Protein 7P0V (pdb70)

B-factor: mean 75.97, std 42.65, range [31.93, 206.72]

Radius of gyration: 12.86 Å; Cα contacts (8 Å, |Δi|>4): 166; chains: 1; bounding box: 19×28×39 Å

InterPro domains:
  IPR000061 SWAP/Surp [PF01805] (50-101)
  IPR000061 SWAP/Surp [PF01805] (164-215)
  IPR000061 SWAP/Surp [PS50128] (52-94)
  IPR000061 SWAP/Surp [PS50128] (166-208)
  IPR000061 SWAP/Surp [SM00648] (50-103)
  IPR000061 SWAP/Surp [SM00648] (164-217)
  IPR000626 Ubiquitin-like domain [PF00240] (722-788)
  IPR000626 Ubiquitin-like domain [PS50053] (707-790)
  IPR000626 Ubiquitin-like domain [SM00213] (715-786)
  IPR022030 Splicing factor 3A subunit 1, conserved domain [PF12230] (233-472)
  IPR029071 Ubiquitin-like domain superfamily [SSF54236] (682-791)
  IPR035563 Splicing factor 3A subunit 1, ubiquitin domain [cd01800] (704-786)
  IPR035967 SWAP/Surp superfamily [G3DSA:1.10.10.790] (36-108)
  IPR035967 SWAP/Surp superfamily [G3DSA:1.10.10.790] (159-217)
  IPR035967 SWAP/Surp superfamily [SSF109905] (24-102)
  IPR035967 SWAP/Surp superfamily [SSF109905] (136-216)
  IPR045146 Splicing factor 3A subunit 1 [PTHR15316] (27-773)

Solvent-accessible surface area: 5321 Å² total; per-residue (Å²): 89,85,86,13,34,0,73,0,58,2,26,109,42,112,107,57,123,116,37,130,1,83,32,55,71,23,97,25,101,2,37,47,91,36,87,0,36,47,0,30,78,70,0,82,129,41,4,34,0,55,43,62,70,5,75,3,57,17,139,54,87,105,8,117,64,88,34,28,0,44,150,28,130,7,61,103,29,13,49,0,93,10,47,38,97,149,202,72,85,163

GO terms:
  GO:0005681 spliceosomal complex (C, IDA)
  GO:0000389 mRNA 3'-splice site recognition (P, TAS)
  GO:0000398 mRNA splicing, via spliceosome (P, IC)
  GO:0006397 mRNA processing (P, IMP)
  GO:0005634 nucleus (C, IDA)
  GO:0016607 nuclear speck (C, IDA)
  GO:0005684 U2-type spliceosomal complex (C, IDA)
  GO:0005686 U2 snRNP (C, IDA)
  GO:0071004 U2-type prespliceosome (C, IDA)
  GO:0071005 U2-type precatalytic spliceosome (C, IDA)
  GO:0071013 catalytic step 2 spliceosome (C, IDA)
  GO:1903241 U2-type prespliceosome assembly (P, IDA)
  GO:0000398 mRNA splicing, via spliceosome (P, IDA)
  GO:0005634 nucleus (C, EXP)
  GO:0005654 nucleoplasm (C, TAS)
  GO:0005515 protein binding (F, IPI)
  GO:0005654 nucleoplasm (C, IDA)
  GO:0003723 RNA binding (F, IDA)
  GO:0003723 RNA binding (F, HDA)

Sequence (90 aa):
GSPVSIKVQVPNMQDKTEWKLNGQVLVFTLPLTDQVSVIKVKIHEATGMPAGKQKLQQYEGIFIKDSNSLAYYNMANGAVIHLALKERGGR

Secondary structure (DSSP, 8-state):
--EEEEEEE--B-TT-TTS--BS-EEEEEEETTSBHHHHHHHHHHHH---GGGEEEEBTTB---TTSBTGGGT--TT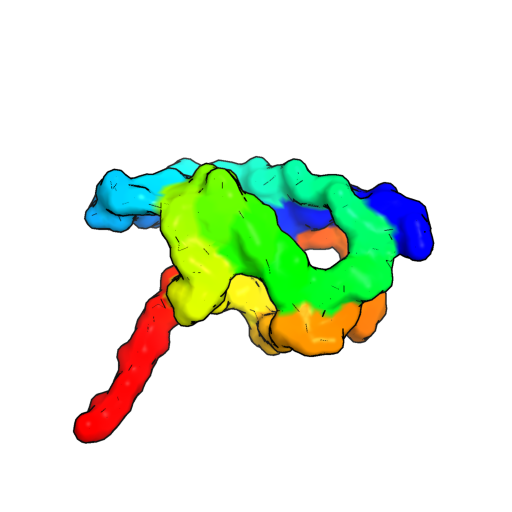EEEEEEE------

Organism: Homo sapiens (NCBI:txid9606)

Foldseek 3Di:
DAWAKEKEQFACDVVPVQWPRRRDIDIDTGDQQAFPLVVQVVRCVHIVQHSVQKFKDFPNHRGDRGHGNVNVPDHHYGYIYIDTDDDDDD

Structure (mmCIF, N/CA/C/O backbone):
data_7P0V
#
_entry.id   7P0V
#
_cell.length_a   42.993
_cell.length_b   62.722
_cell.length_c   138.280
_cell.angle_alpha   90.000
_cell.angle_beta   90.000
_cell.angle_gamma   90.000
#
_symmetry.space_group_name_H-M   'I 2 2 2'
#
loop_
_entity.id
_entity.type
_entity.pdbx_description
1 polymer 'Isoform 2 of Splicing factor 3A subunit 1'
2 polymer "RNA (5'-R(P*GP*GP*GP*GP*AP*CP*UP*GP*CP*GP*UP*UP*CP*GP*CP*GP*CP*UP*UP*UP*CP*CP*CP*C)-3')"
3 non-polymer 'PENTAETHYLENE GLYCOL'
4 non-polymer 'SODIUM ION'
5 water water
#
loop_
_atom_site.group_PDB
_atom_site.id
_atom_site.type_symbol
_atom_site.label_atom_id
_atom_site.label_alt_id
_atom_site.label_comp_id
_atom_site.label_asym_id
_atom_site.label_entity_id
_atom_site.label_seq_id
_atom_site.pdbx_PDB_ins_code
_atom_site.Cartn_x
_atom_site.Cartn_y
_atom_site.Cartn_z
_atom_site.occupancy
_atom_site.B_iso_or_equiv
_atom_site.auth_seq_id
_atom_site.auth_comp_id
_atom_site.auth_asym_id
_atom_site.auth_atom_id
_atom_site.pdbx_PDB_model_num
ATOM 1 N N . GLY A 1 2 ? -20.63087 -12.04786 -17.16998 1.000 93.39326 702 GLY A N 1
ATOM 2 C CA . GLY A 1 2 ? -19.33263 -11.78687 -16.57473 1.000 95.11897 702 GLY A CA 1
ATOM 3 C C . GLY A 1 2 ? -18.87560 -10.34377 -16.70289 1.000 100.62197 702 GLY A C 1
ATOM 4 O O . GLY A 1 2 ? -19.60314 -9.49520 -17.21898 1.000 99.32647 702 GLY A O 1
ATOM 5 N N . SER A 1 3 ? -17.65540 -10.06345 -16.22700 1.000 106.82280 703 SER A N 1
ATOM 6 C CA . SER A 1 3 ? -17.09091 -8.71877 -16.31204 1.000 107.85202 703 SER A CA 1
ATOM 7 C C . SER A 1 3 ? -16.32675 -8.55680 -17.62214 1.000 94.39929 703 SER A C 1
ATOM 8 O O . SER A 1 3 ? -15.56506 -9.45488 -18.00159 1.000 89.73895 703 SER A O 1
ATOM 11 N N . PRO A 1 4 ? -16.50008 -7.44014 -18.33142 1.000 83.33401 704 PRO A N 1
ATOM 12 C CA . PRO A 1 4 ? -15.83258 -7.28614 -19.63039 1.000 76.10732 704 PRO A CA 1
ATOM 13 C C . PRO A 1 4 ? -14.32778 -7.18050 -19.46307 1.000 76.59850 704 PRO A C 1
ATOM 14 O O . PRO A 1 4 ? -13.83336 -6.51958 -18.54636 1.000 79.13648 704 PRO A O 1
ATOM 18 N N . VAL A 1 5 ? -13.60166 -7.83696 -20.36712 1.000 68.18640 705 VAL A N 1
ATOM 19 C CA . VAL A 1 5 ? -12.14719 -7.84751 -20.34889 1.000 72.59026 705 VAL A CA 1
ATOM 20 C C . VAL A 1 5 ? -11.62937 -7.29612 -21.67543 1.000 72.08528 705 VAL A C 1
ATOM 21 O O . VAL A 1 5 ? -12.36797 -7.13682 -22.64761 1.000 71.21254 705 VAL A O 1
ATOM 25 N N . SER A 1 6 ? -10.33214 -7.02244 -21.70135 1.000 66.51059 706 SER A N 1
ATOM 26 C CA . SER A 1 6 ? -9.67050 -6.53225 -22.90029 1.000 58.06166 706 SER A CA 1
ATOM 27 C C . SER A 1 6 ? -9.08587 -7.71534 -23.66408 1.000 54.89922 706 SER A C 1
ATOM 28 O O . SER A 1 6 ? -8.27982 -8.46965 -23.11814 1.000 58.38022 706 SER A O 1
ATOM 31 N N . ILE A 1 7 ? -9.50061 -7.87261 -24.91858 1.000 50.83492 707 ILE A N 1
ATOM 32 C CA . ILE A 1 7 ? -8.98707 -8.90371 -25.81207 1.000 58.66298 707 ILE A CA 1
ATOM 33 C C . ILE A 1 7 ? -8.31860 -8.20767 -26.98740 1.000 59.50934 707 ILE A C 1
ATOM 34 O O . ILE A 1 7 ? -8.91436 -7.31584 -27.60479 1.000 64.56551 707 ILE A O 1
ATOM 39 N N . LYS A 1 8 ? -7.09366 -8.61800 -27.29513 1.000 45.22964 708 LYS A N 1
ATOM 40 C CA . LYS A 1 8 ? -6.32944 -8.06096 -28.40010 1.000 48.02883 708 LYS A CA 1
ATOM 41 C C . LYS A 1 8 ? -6.40429 -8.96118 -29.62338 1.000 49.01650 708 LYS A C 1
ATOM 42 O O . LYS A 1 8 ? -6.43086 -10.19249 -29.50982 1.000 45.38622 708 LYS A O 1
ATOM 48 N N . VAL A 1 9 ? -6.42184 -8.35003 -30.79904 1.000 42.39670 709 VAL A N 1
ATOM 49 C CA . VAL A 1 9 ? -6.32677 -9.09008 -32.05162 1.000 40.04457 709 VAL A CA 1
ATOM 50 C C . VAL A 1 9 ? -5.15033 -8.53063 -32.83230 1.000 39.07311 709 VAL A C 1
ATOM 51 O O . VAL A 1 9 ? -5.14458 -7.34206 -33.17822 1.000 41.12685 709 VAL A O 1
ATOM 55 N N . GLN A 1 10 ? -4.16712 -9.38001 -33.11585 1.000 38.72603 710 GLN A N 1
ATOM 56 C CA . GLN A 1 10 ? -3.07716 -9.01752 -34.00870 1.000 42.26693 710 GLN A CA 1
ATOM 57 C C . GLN A 1 10 ? -3.53012 -9.18930 -35.45921 1.000 42.06102 710 GLN A C 1
ATOM 58 O O . GLN A 1 10 ? -3.69973 -10.32279 -35.94432 1.000 41.81579 710 GLN A O 1
ATOM 64 N N . VAL A 1 11 ? -3.70715 -8.07237 -36.15297 1.000 38.64634 711 VAL A N 1
ATOM 65 C CA . VAL A 1 11 ? -4.13293 -8.03865 -37.54899 1.000 37.43618 711 VAL A CA 1
ATOM 66 C C . VAL A 1 11 ? -2.93816 -8.23877 -38.46791 1.000 41.06130 711 VAL A C 1
ATOM 67 O O . VAL A 1 11 ? -1.82852 -7.71960 -38.19030 1.000 43.19112 711 VAL A O 1
ATOM 71 N N . PRO A 1 12 ? -3.08106 -8.96450 -39.57813 1.000 42.40807 712 PRO A N 1
ATOM 72 C CA . PRO A 1 12 ? -1.95641 -9.08727 -40.50862 1.000 45.91687 712 PRO A CA 1
ATOM 73 C C . PRO A 1 12 ? -1.64607 -7.74884 -41.16185 1.000 43.13648 712 PRO A C 1
ATOM 74 O O . PRO A 1 12 ? -2.47873 -6.83339 -41.22010 1.000 45.72237 712 PRO A O 1
ATOM 78 N N . ASN A 1 13 ? -0.42771 -7.65064 -41.67351 1.000 45.21326 713 ASN A N 1
ATOM 79 C CA . ASN A 1 13 ? -0.03354 -6.56362 -42.56600 1.000 48.36264 713 ASN A CA 1
ATOM 80 C C . ASN A 1 13 ? -0.14788 -7.11799 -43.98340 1.000 53.75613 713 ASN A C 1
ATOM 81 O O . ASN A 1 13 ? 0.70219 -7.90256 -44.42393 1.000 53.53914 713 ASN A O 1
ATOM 86 N N . MET A 1 14 ? -1.22483 -6.73905 -44.68458 1.000 51.22129 714 MET A N 1
ATOM 87 C CA . MET A 1 14 ? -1.52006 -7.24142 -46.03257 1.000 52.42865 714 MET A CA 1
ATOM 88 C C . MET A 1 14 ? -1.99766 -6.06662 -46.88377 1.000 61.52794 714 MET A C 1
ATOM 89 O O . MET A 1 14 ? -3.203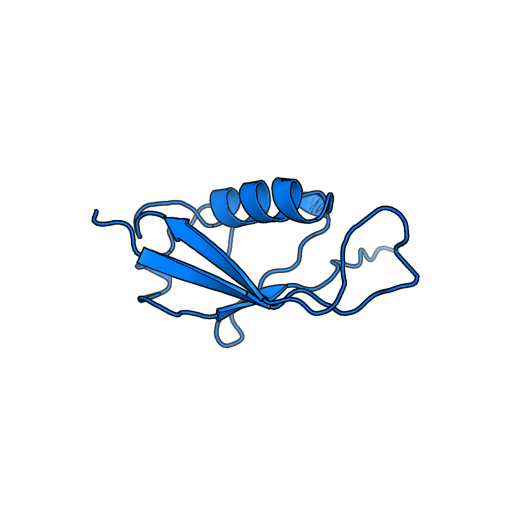23 -5.84305 -47.02535 1.000 61.57034 714 MET A O 1
ATOM 94 N N . GLN A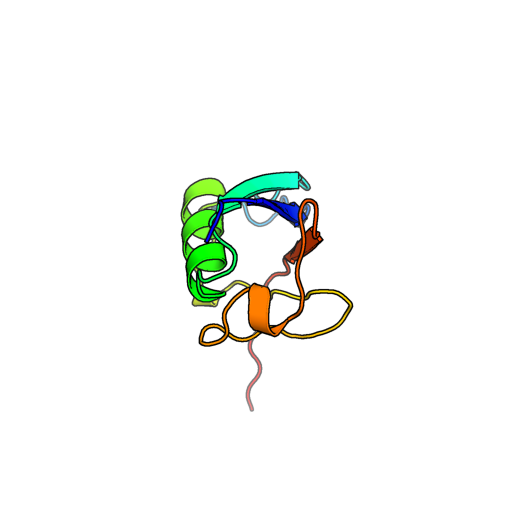 1 15 ? -1.04249 -5.33573 -47.46493 1.000 66.08375 715 GLN A N 1
ATOM 95 C CA . GLN A 1 15 ? -1.36488 -4.13193 -48.22405 1.000 77.72813 715 GLN A CA 1
ATOM 96 C C . GLN A 1 15 ? -2.00426 -4.43704 -49.56996 1.000 81.88493 715 GLN A C 1
ATOM 97 O O . GLN A 1 15 ? -2.68718 -3.56969 -50.12745 1.000 80.91639 715 GLN A O 1
ATOM 103 N N . ASP A 1 16 ? -1.79588 -5.63958 -50.10756 1.000 83.78369 716 ASP A N 1
ATOM 104 C CA . ASP A 1 16 ? -2.43888 -6.00895 -51.36189 1.000 90.90779 716 ASP A CA 1
ATOM 105 C C . ASP A 1 16 ? -3.94793 -6.16141 -51.21027 1.000 83.40850 716 ASP A C 1
ATOM 106 O O . ASP A 1 16 ? -4.67000 -6.09426 -52.21080 1.000 87.56774 716 ASP A O 1
ATOM 111 N N . LYS A 1 17 ? -4.43603 -6.35560 -49.98400 1.000 72.28769 717 LYS A N 1
ATOM 112 C CA . LYS A 1 17 ? -5.86941 -6.44374 -49.70810 1.000 72.34196 717 LYS A CA 1
ATOM 113 C C . LYS A 1 17 ? -6.42358 -5.03178 -49.51041 1.000 70.95841 717 LYS A C 1
ATOM 114 O O . LYS A 1 17 ? -6.78954 -4.61160 -48.41088 1.000 63.96328 717 LYS A O 1
ATOM 120 N N . THR A 1 18 ? -6.47680 -4.29233 -50.62203 1.000 77.98557 718 THR A N 1
ATOM 121 C CA . THR A 1 18 ? -6.87799 -2.88905 -50.60397 1.000 80.63414 718 THR A CA 1
ATOM 122 C C . THR A 1 18 ? -8.34188 -2.69073 -50.22701 1.000 75.54339 718 THR A C 1
ATOM 123 O O . THR A 1 18 ? -8.75784 -1.54712 -49.99887 1.000 72.84125 718 THR A O 1
ATOM 127 N N . GLU A 1 19 ? -9.12873 -3.76445 -50.16533 1.000 71.94368 719 GLU A N 1
ATOM 128 C CA . GLU A 1 19 ? -10.52957 -3.68890 -49.77595 1.000 72.26751 719 GLU A CA 1
ATOM 129 C C . GLU A 1 19 ? -10.72950 -3.75916 -48.26618 1.000 60.84342 719 GLU A C 1
ATOM 130 O O . GLU A 1 19 ? -11.83918 -3.50439 -47.78782 1.000 62.04556 719 GLU A O 1
ATOM 136 N N . TRP A 1 20 ? -9.69317 -4.10363 -47.51171 1.000 56.13675 720 TRP A N 1
ATOM 137 C CA . TRP A 1 20 ? -9.75045 -4.23735 -46.06327 1.000 50.05123 720 TRP A CA 1
ATOM 138 C C . TRP A 1 20 ? -8.70664 -3.32602 -45.43077 1.000 50.05489 720 TRP A C 1
ATOM 139 O O . TRP A 1 20 ? -7.88173 -2.72696 -46.11823 1.000 53.69527 720 TRP A O 1
ATOM 150 N N . LYS A 1 21 ? -8.72842 -3.23825 -44.10516 1.000 49.95675 721 LYS A N 1
ATOM 151 C CA . LYS A 1 21 ? -7.69660 -2.50577 -43.37296 1.000 49.27522 721 LYS A CA 1
ATOM 152 C C . LYS A 1 21 ? -6.84716 -3.50258 -42.59507 1.000 52.64071 721 LYS A C 1
ATOM 153 O O . LYS A 1 21 ? -6.94191 -3.62570 -41.37045 1.000 46.85038 721 LYS A O 1
ATOM 159 N N . LEU A 1 22 ? -6.01208 -4.23156 -43.33150 1.000 54.70436 722 LEU A N 1
ATOM 160 C CA . LEU A 1 22 ? -5.07722 -5.20575 -42.76599 1.000 49.07571 722 LEU A CA 1
ATOM 161 C C . LEU A 1 22 ? -3.69854 -4.54129 -42.72689 1.000 48.63693 722 LEU A C 1
ATOM 162 O O . LEU A 1 22 ? -2.88087 -4.71555 -43.63164 1.000 51.14761 722 LEU A O 1
ATOM 167 N N . ASN A 1 23 ? -3.44474 -3.75179 -41.67730 1.000 48.07077 723 ASN A N 1
ATOM 168 C CA . ASN A 1 23 ? -2.26490 -2.89232 -41.64168 1.000 47.77879 723 ASN A CA 1
ATOM 169 C C . ASN A 1 23 ? -1.31943 -3.23485 -40.49708 1.000 46.95352 723 ASN A C 1
ATOM 170 O O . ASN A 1 23 ? -0.47276 -2.41063 -40.12403 1.000 52.33687 723 ASN A O 1
ATOM 175 N N . GLY A 1 24 ? -1.41603 -4.44255 -39.95398 1.000 44.32142 724 GLY A N 1
ATOM 176 C CA . GLY A 1 24 ? -0.52145 -4.88376 -38.90536 1.000 48.50309 724 GLY A CA 1
ATOM 177 C C . GLY A 1 24 ? -0.87294 -4.37701 -37.52985 1.000 45.28186 724 GLY A C 1
ATOM 178 O O . GLY A 1 24 ? -0.05923 -4.50955 -36.60070 1.000 46.27412 724 GLY A O 1
ATOM 179 N N . GLN A 1 25 ? -2.04616 -3.77530 -37.37700 1.000 47.28602 725 GLN A N 1
ATOM 180 C CA . GLN A 1 25 ? -2.39620 -3.11138 -36.14039 1.000 46.84195 725 GLN A CA 1
ATOM 181 C C . GLN A 1 25 ? -2.82082 -4.12499 -35.08784 1.000 44.04884 725 GLN A C 1
ATOM 182 O O . GLN A 1 25 ? -3.09053 -5.29288 -35.37580 1.000 43.49786 725 GLN A O 1
ATOM 188 N N . VAL A 1 26 ? -2.87707 -3.67687 -33.84160 1.000 49.81230 726 VAL A N 1
ATOM 189 C CA . VAL A 1 26 ? -3.43488 -4.48347 -32.76542 1.000 44.45262 726 VAL A CA 1
ATOM 190 C C . VAL A 1 26 ? -4.78623 -3.87890 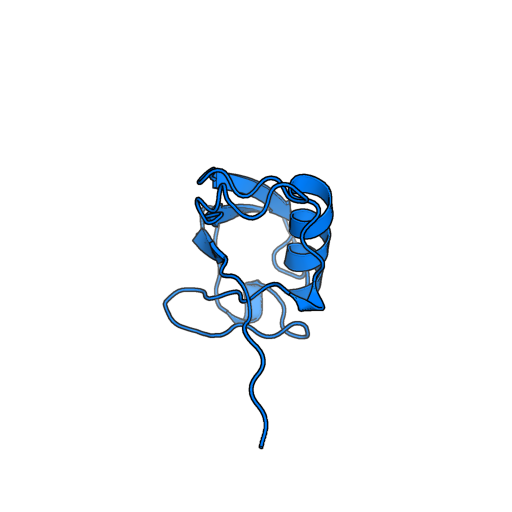-32.38357 1.000 38.58309 726 VAL A C 1
ATOM 191 O O . VAL A 1 26 ? -4.86447 -2.74036 -31.89815 1.000 44.13912 726 VAL A O 1
ATOM 195 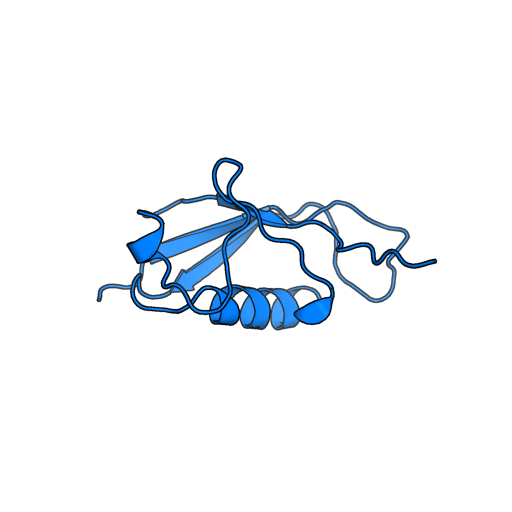N N . LEU A 1 27 ? -5.86161 -4.62387 -32.65345 1.000 41.82123 727 LEU A N 1
ATOM 196 C CA . LEU A 1 27 ? -7.18871 -4.21801 -32.21681 1.000 41.46885 727 LEU A CA 1
ATOM 197 C C . LEU A 1 27 ? -7.36533 -4.54685 -30.74310 1.000 50.40905 727 LEU A C 1
ATOM 198 O O . LEU A 1 27 ? -6.87567 -5.57270 -30.25410 1.000 50.48993 727 LEU A O 1
ATOM 203 N N . VAL A 1 28 ? -8.05488 -3.66614 -30.03033 1.000 46.59829 728 VAL A N 1
ATOM 204 C CA . VAL A 1 28 ? -8.33187 -3.85524 -28.61405 1.000 50.06058 728 VAL A CA 1
ATOM 205 C C . VAL A 1 28 ? -9.84343 -3.83029 -28.41731 1.000 53.57384 728 VAL A C 1
ATOM 206 O O . VAL A 1 28 ? -10.49028 -2.78666 -28.58643 1.000 52.58178 728 VAL A O 1
ATOM 210 N N . PHE A 1 29 ? -10.40541 -4.96245 -28.02855 1.000 49.09131 729 PHE A N 1
ATOM 211 C CA . PHE A 1 29 ? -11.83812 -5.05059 -27.80458 1.000 53.09463 729 PHE A CA 1
ATOM 212 C C . PHE A 1 29 ? -12.12851 -5.29077 -26.33169 1.000 61.79195 729 PHE A C 1
ATOM 213 O O . PHE A 1 29 ? -11.32228 -5.88228 -25.60599 1.000 63.17442 729 PHE A O 1
ATOM 221 N N . THR A 1 30 ? -13.29543 -4.81737 -25.90683 1.000 58.58839 730 THR A N 1
ATOM 222 C CA . THR A 1 30 ? -13.78875 -4.96552 -24.54247 1.000 60.99426 730 THR A CA 1
ATOM 223 C C . THR A 1 30 ? -15.03243 -5.84033 -24.60132 1.000 63.34110 730 THR A C 1
ATOM 224 O O . THR A 1 30 ? -16.07899 -5.38627 -25.07438 1.000 58.92233 730 THR A O 1
ATOM 228 N N . LEU A 1 31 ? -14.92480 -7.08364 -24.13050 1.000 56.69954 731 LEU A N 1
ATOM 229 C CA . LEU A 1 31 ? -16.02752 -8.04286 -24.14821 1.000 64.59563 731 LEU A CA 1
ATOM 230 C C . LEU A 1 31 ? -16.00650 -8.90887 -22.90463 1.000 61.57657 731 LEU A C 1
ATOM 231 O O . LEU A 1 31 ? -14.93693 -9.15994 -22.32680 1.000 62.98717 731 LEU A O 1
ATOM 236 N N . PRO A 1 32 ? -17.16594 -9.39930 -22.46497 1.000 65.32984 732 PRO A N 1
ATOM 237 C CA . PRO A 1 32 ? -17.20317 -10.38742 -21.38324 1.000 65.11793 732 PRO A CA 1
ATOM 238 C C . PRO A 1 32 ? -16.65468 -11.73224 -21.83006 1.000 63.68194 732 PRO A C 1
ATOM 239 O O . PRO A 1 32 ? -16.67349 -12.07347 -23.01510 1.000 54.49851 732 PRO A O 1
ATOM 243 N N . LEU A 1 33 ? -16.18009 -12.50830 -20.85147 1.000 67.56532 733 LEU A N 1
ATOM 244 C CA . LEU A 1 33 ? -15.58866 -13.80962 -21.15104 1.000 68.62624 733 LEU A CA 1
ATOM 245 C C . LEU A 1 33 ? -16.62566 -14.83971 -21.57923 1.000 64.92118 733 LEU A C 1
ATOM 246 O O . LEU A 1 33 ? -16.25486 -15.88318 -22.13561 1.000 58.26349 733 LEU A O 1
ATOM 251 N N . THR A 1 34 ? -17.90914 -14.57869 -21.32599 1.000 62.03780 734 THR A N 1
ATOM 252 C CA . THR A 1 34 ? -18.98026 -15.45064 -21.78773 1.000 54.04856 734 THR A CA 1
ATOM 253 C C . THR A 1 34 ? -19.30045 -15.26076 -23.26506 1.000 50.87367 734 THR A C 1
ATOM 254 O O . THR A 1 34 ? -20.04192 -16.07287 -23.82881 1.000 58.27377 734 THR A O 1
ATOM 258 N N . ASP A 1 35 ? -18.77198 -14.21342 -23.89977 1.000 51.73646 735 ASP A N 1
ATOM 259 C CA . ASP A 1 35 ? -19.03734 -13.98789 -25.31524 1.000 54.95627 735 ASP A CA 1
ATOM 260 C C . ASP A 1 35 ? -18.42395 -15.09275 -26.16390 1.000 55.14221 735 ASP A C 1
ATOM 261 O O . ASP A 1 35 ? -17.35704 -15.62508 -25.84701 1.000 56.36448 735 ASP A O 1
ATOM 266 N N . GLN A 1 36 ? -19.11506 -15.45041 -27.24236 1.000 51.12959 736 GLN A N 1
ATOM 267 C CA . GLN A 1 36 ? -18.61842 -16.49950 -28.11566 1.000 54.89621 736 GLN A CA 1
ATOM 268 C C . GLN A 1 36 ? -17.54861 -15.95042 -29.04848 1.000 44.45231 736 GLN A C 1
ATOM 269 O O . GLN A 1 36 ? -17.49116 -14.75192 -29.33332 1.000 42.27472 736 GLN A O 1
ATOM 275 N N . VAL A 1 37 ? -16.68776 -16.85977 -29.52022 1.000 41.20253 737 VAL A N 1
ATOM 276 C CA . VAL A 1 37 ? -15.62615 -16.47816 -30.45174 1.000 39.18912 737 VAL A CA 1
ATOM 277 C C . VAL A 1 37 ? -16.19617 -15.79883 -31.69734 1.000 40.19768 737 VAL A C 1
ATOM 278 O O . VAL A 1 37 ? -15.56099 -14.89611 -32.26916 1.000 39.43827 737 VAL A O 1
ATOM 282 N N . SER A 1 38 ? -17.42224 -16.16382 -32.09488 1.000 43.70781 738 SER A N 1
ATOM 283 C CA . SER A 1 38 ? -18.04946 -15.53337 -33.24927 1.000 39.77399 738 SER A CA 1
ATOM 284 C C . SER A 1 38 ? -18.16760 -14.01764 -33.07811 1.000 44.43331 738 SER A C 1
ATOM 285 O O . SER A 1 38 ? -18.17989 -13.29905 -34.07645 1.000 44.80134 738 SER A O 1
ATOM 288 N N . VAL A 1 39 ? -18.28473 -13.53280 -31.83969 1.000 46.72161 739 VAL A N 1
ATOM 289 C CA . VAL A 1 39 ? -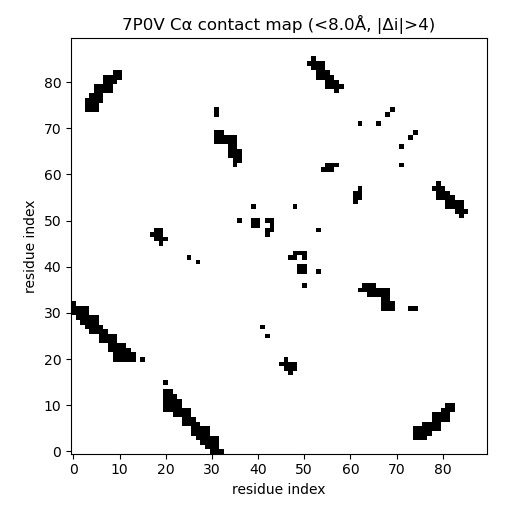18.40782 -12.08957 -31.61049 1.000 43.74715 739 VAL A CA 1
ATOM 290 C C . VAL A 1 39 ? -17.10263 -11.40495 -31.96942 1.000 44.93154 739 VAL A C 1
ATOM 291 O O . VAL A 1 39 ? -17.09308 -10.29786 -32.51749 1.000 49.34144 739 VAL A O 1
ATOM 295 N N . ILE A 1 40 ? -15.98022 -12.05660 -31.68685 1.000 41.53052 740 ILE A N 1
ATOM 296 C CA . ILE A 1 40 ? -14.69240 -11.47548 -32.08001 1.000 39.18073 740 ILE A CA 1
ATOM 297 C C . ILE A 1 40 ? -14.65658 -11.29217 -33.58805 1.000 42.46027 740 ILE A C 1
ATOM 298 O O . ILE A 1 40 ? -14.22190 -10.25161 -34.08848 1.000 41.03084 740 ILE A O 1
ATOM 303 N N . LYS A 1 41 ? -15.17025 -12.28379 -34.34063 1.000 39.75255 741 LYS A N 1
ATOM 304 C CA . LYS A 1 41 ? -15.15042 -12.15439 -35.79707 1.000 38.09932 741 LYS A CA 1
ATOM 305 C C . LYS A 1 41 ? -16.03405 -11.00128 -36.24303 1.000 44.03222 741 LYS A C 1
ATOM 306 O O . LYS A 1 41 ? -15.68680 -10.26935 -37.18218 1.000 41.96319 741 LYS A O 1
ATOM 312 N N . VAL A 1 42 ? -17.16668 -10.81801 -35.57338 1.000 42.91362 742 VAL A N 1
ATOM 313 C CA . VAL A 1 42 ? -18.02460 -9.68409 -35.91566 1.000 40.81626 742 VAL A CA 1
ATOM 314 C C . VAL A 1 42 ? -17.26966 -8.37927 -35.72300 1.000 45.76359 742 VAL A C 1
ATOM 315 O O . VAL A 1 42 ? -17.34686 -7.46829 -36.56198 1.000 47.68498 742 VAL A O 1
ATOM 319 N N . LYS A 1 43 ? -16.55770 -8.25166 -34.59844 1.000 45.05150 743 LYS A N 1
ATOM 320 C CA . LYS A 1 43 ? -15.90765 -6.97459 -34.27871 1.000 50.03207 743 LYS A CA 1
ATOM 321 C C . LYS A 1 43 ? -14.70781 -6.72840 -35.18441 1.000 45.09535 743 LYS A C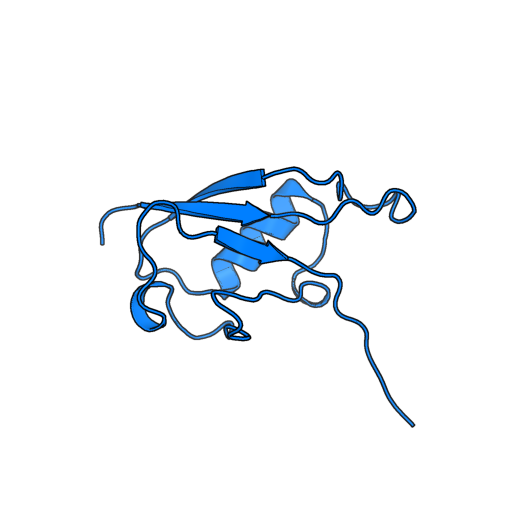 1
ATOM 322 O O . LYS A 1 43 ? -14.40423 -5.57535 -35.54640 1.000 48.27797 743 LYS A O 1
ATOM 328 N N . ILE A 1 44 ? -14.00126 -7.79921 -35.54142 1.000 43.40890 744 ILE A N 1
ATOM 329 C CA . ILE A 1 44 ? -12.92612 -7.70602 -36.51967 1.000 42.03449 744 ILE A CA 1
ATOM 330 C C . ILE A 1 44 ? -13.46949 -7.26091 -37.86680 1.000 45.66980 744 ILE A C 1
ATOM 331 O O . ILE A 1 44 ? -12.89794 -6.38898 -38.52674 1.000 46.98038 744 ILE A O 1
ATOM 336 N N . HIS A 1 45 ? -14.63132 -7.80027 -38.26713 1.000 43.10056 745 HIS A N 1
ATOM 337 C CA . HIS A 1 45 ? -15.24199 -7.36033 -39.51793 1.000 43.52987 745 HIS A CA 1
ATOM 338 C C . HIS A 1 45 ? -15.55758 -5.86601 -39.48780 1.000 51.18242 745 HIS A C 1
ATOM 339 O O . HIS A 1 45 ? -15.35053 -5.15590 -40.48025 1.000 52.24504 745 HIS A O 1
ATOM 346 N N . GLU A 1 46 ? -16.08848 -5.37584 -38.36477 1.000 54.71995 746 GLU A N 1
ATOM 347 C CA . GLU A 1 46 ? -16.41351 -3.95566 -38.25215 1.000 54.84666 746 GLU A CA 1
ATOM 348 C C . GLU A 1 46 ? -15.16310 -3.08520 -38.30184 1.000 51.12727 746 GLU A C 1
ATOM 349 O O . GLU A 1 46 ? -15.20991 -1.97403 -38.83445 1.000 58.44934 746 GLU A O 1
ATOM 355 N N . ALA A 1 47 ? -14.03532 -3.57687 -37.80859 1.000 54.59668 747 ALA A N 1
ATOM 356 C CA . ALA A 1 47 ? -12.85575 -2.71073 -37.79437 1.000 57.62691 747 ALA A CA 1
ATOM 357 C C . ALA A 1 47 ? -12.00987 -2.82400 -39.06044 1.000 52.87749 747 ALA A C 1
ATOM 358 O O . ALA A 1 47 ? -11.31559 -1.85746 -39.42352 1.000 55.67044 747 ALA A O 1
ATOM 360 N N . THR A 1 48 ? -12.03032 -3.97649 -39.73760 1.000 52.61297 748 THR A N 1
ATOM 361 C CA . THR A 1 48 ? -11.18993 -4.17275 -40.90794 1.000 54.97206 748 THR A CA 1
ATOM 362 C C . THR A 1 48 ? -11.94842 -4.33188 -42.21577 1.000 58.61021 748 THR A C 1
ATOM 363 O O . THR A 1 48 ? -11.33881 -4.16815 -43.27567 1.000 55.46541 748 THR A O 1
ATOM 367 N N . GLY A 1 49 ? -13.25481 -4.61622 -42.18245 1.000 50.63851 749 GLY A N 1
ATOM 368 C CA . GLY A 1 49 ? -13.97567 -4.95106 -43.39038 1.000 50.30649 749 GLY A CA 1
ATOM 369 C C . GLY A 1 49 ? -13.86816 -6.42393 -43.75420 1.000 53.33357 749 GLY A C 1
ATOM 370 O O . GLY A 1 49 ? -14.55208 -6.87280 -44.68204 1.000 56.61270 749 GLY A O 1
ATOM 371 N N . MET A 1 50 ? -13.04432 -7.18036 -43.04283 1.000 51.98894 750 MET A N 1
ATOM 372 C CA . MET A 1 50 ? -12.75854 -8.56214 -43.38580 1.000 49.06181 750 MET A CA 1
ATOM 373 C C . MET A 1 50 ? -13.90808 -9.44689 -42.92323 1.000 52.20198 750 MET A C 1
ATOM 374 O O . MET A 1 50 ? -14.17230 -9.50967 -41.71595 1.000 47.53428 750 MET A O 1
ATOM 379 N N . PRO A 1 51 ? -14.64131 -10.10059 -43.83436 1.000 51.69505 751 PRO A N 1
ATOM 380 C CA . PRO A 1 51 ? -15.79011 -10.91370 -43.42667 1.000 51.89339 751 PRO A CA 1
ATOM 381 C C . PRO A 1 51 ? -15.38027 -12.05156 -42.50507 1.000 48.92087 751 PRO A C 1
ATOM 382 O O . PRO A 1 51 ? -14.26227 -12.57326 -42.58469 1.000 44.17041 751 PRO A O 1
ATOM 386 N N . ALA A 1 52 ? -16.31743 -12.43510 -41.62977 1.000 53.57591 752 ALA A N 1
ATOM 387 C CA . ALA A 1 52 ? -16.04919 -13.49891 -40.66796 1.000 51.27444 752 ALA A CA 1
ATOM 388 C C . ALA A 1 52 ? -15.59312 -14.76827 -41.36768 1.000 43.25079 752 ALA A C 1
ATOM 389 O O . ALA A 1 52 ? -14.66432 -15.43664 -40.90564 1.000 44.94933 752 ALA A O 1
ATOM 391 N N . GLY A 1 53 ? -16.25223 -15.12952 -42.47366 1.000 46.15052 753 GLY A N 1
ATOM 392 C CA . GLY A 1 53 ? -15.89660 -16.35436 -43.17653 1.000 48.22025 753 GLY A CA 1
ATOM 393 C C . GLY A 1 53 ? -14.49006 -16.34866 -43.74100 1.000 49.36625 753 GLY A C 1
ATOM 394 O O . GLY A 1 53 ? -13.96700 -17.40795 -44.10244 1.000 47.58885 753 GLY A O 1
ATOM 395 N N . LYS A 1 54 ? -13.86382 -15.18045 -43.82522 1.000 45.75034 754 LYS A N 1
ATOM 396 C CA . LYS A 1 54 ? -12.49952 -15.09440 -44.32405 1.000 42.88966 754 LYS A CA 1
ATOM 397 C C . LYS A 1 54 ? -11.46410 -15.02466 -43.20963 1.000 42.01604 754 LYS A C 1
ATOM 398 O O . LYS A 1 54 ? -10.25997 -14.92468 -43.49783 1.000 41.86988 754 LYS A O 1
ATOM 404 N N . GLN A 1 55 ? -11.88423 -15.07114 -41.94870 1.000 41.50523 755 GLN A N 1
ATOM 405 C CA . GLN A 1 55 ? -10.96412 -14.88690 -40.82780 1.000 40.20093 755 GLN A CA 1
ATOM 406 C C . GLN A 1 55 ? -10.53285 -16.23135 -40.25781 1.000 37.82612 755 GLN A C 1
ATOM 407 O O . GLN A 1 55 ? -11.37517 -17.11428 -40.03078 1.000 39.82150 755 GLN A O 1
ATOM 413 N N . LYS A 1 56 ? -9.24345 -16.35846 -39.98875 1.000 36.12406 756 LYS A N 1
ATOM 414 C CA . LYS A 1 56 ? -8.63960 -17.53626 -39.35308 1.000 36.96197 756 LYS A CA 1
ATOM 415 C C . LYS A 1 56 ? -8.04441 -17.06817 -38.03327 1.000 44.46115 756 LYS A C 1
ATOM 416 O O . LYS A 1 56 ? -7.05267 -16.32227 -38.02368 1.000 43.17187 756 LYS A O 1
ATOM 422 N N . LEU A 1 57 ? -8.67805 -17.45814 -36.93165 1.000 37.00304 757 LEU A N 1
ATOM 423 C CA . LEU A 1 57 ? -8.27784 -17.05293 -35.59169 1.000 38.43810 757 LEU A CA 1
ATOM 424 C C . LEU A 1 57 ? -7.49649 -18.16245 -34.90055 1.000 36.85698 757 LEU A C 1
ATOM 425 O O . LEU A 1 57 ? -7.89918 -19.33227 -34.92776 1.000 38.10746 757 LEU A O 1
ATOM 430 N N A GLN A 1 58 ? -6.44337 -17.77374 -34.18733 0.501 34.26247 758 GLN A N 1
ATOM 431 N N B GLN A 1 58 ? -6.34253 -17.80663 -34.32301 0.499 34.82058 758 GLN A N 1
ATOM 432 C CA A GLN A 1 58 ? -5.62282 -18.75287 -33.48391 0.501 38.05804 758 GLN A CA 1
ATOM 433 C CA B GLN A 1 58 ? -5.57823 -18.73070 -33.48260 0.499 38.43619 758 GLN A CA 1
ATOM 434 C C A GLN A 1 58 ? -5.10461 -18.17490 -32.17433 0.501 44.96426 758 GLN A C 1
ATOM 435 C C B GLN A 1 58 ? -5.28725 -18.08113 -32.13877 0.499 45.20881 758 GLN A C 1
ATOM 436 O O A GLN A 1 58 ? -4.48636 -17.10527 -32.15908 0.501 44.09734 758 GLN A O 1
ATOM 437 O O B GLN A 1 58 ? -5.00394 -16.87877 -32.06105 0.499 41.99325 758 GLN A O 1
ATOM 448 N N . TYR A 1 59 ? -5.37703 -18.88086 -31.07833 1.000 37.17490 759 TYR A N 1
ATOM 449 C CA . TYR A 1 59 ? -5.04474 -18.44116 -29.72928 1.000 38.44849 759 TYR A CA 1
ATOM 450 C C . TYR A 1 59 ? -4.14055 -19.47803 -29.08378 1.000 43.61710 759 TYR A C 1
ATOM 451 O O . TYR A 1 59 ? -4.56573 -20.61672 -28.85715 1.000 40.99057 759 TYR A O 1
ATOM 460 N N . GLU A 1 60 ? -2.89837 -19.08969 -28.78541 1.000 39.64895 760 GLU A N 1
ATOM 461 C CA . GLU A 1 60 ? -1.91548 -20.02525 -28.25446 1.000 48.66488 760 GLU A CA 1
ATOM 462 C C . GLU A 1 60 ? -1.82707 -21.27602 -29.12633 1.000 41.13639 760 GLU A C 1
ATOM 463 O O . GLU A 1 60 ? -1.65420 -22.38882 -28.63877 1.000 45.92110 760 GLU A O 1
ATOM 469 N N . GLY A 1 61 ? -1.92848 -21.08684 -30.44261 1.000 39.95871 761 GLY A N 1
ATOM 470 C CA . GLY A 1 61 ? -1.77715 -22.18084 -31.37457 1.000 46.61221 761 GLY A CA 1
ATOM 471 C C . GLY A 1 61 ? -3.04951 -22.97049 -31.59922 1.000 37.56548 761 GLY A C 1
ATOM 472 O O . GLY A 1 61 ? -3.04159 -23.93129 -32.37910 1.000 46.19426 761 GLY A O 1
ATOM 473 N N . ILE A 1 62 ? -4.12424 -22.60742 -30.92694 1.000 37.26589 762 ILE A N 1
ATOM 474 C CA . ILE A 1 62 ? -5.39604 -23.33647 -30.99643 1.000 44.21935 762 ILE A CA 1
ATOM 475 C C . ILE A 1 62 ? -6.30796 -22.64123 -31.99905 1.000 42.34283 762 ILE A C 1
ATOM 476 O O . ILE A 1 62 ? -6.47867 -21.41653 -31.94834 1.000 41.33837 762 ILE A O 1
ATOM 481 N N . PHE A 1 63 ? -6.89508 -23.41187 -32.91221 1.000 43.19116 763 PHE A N 1
ATOM 482 C CA . PHE A 1 63 ? -7.83678 -22.86869 -33.88632 1.000 38.87335 763 PHE A CA 1
ATOM 483 C C . PHE A 1 63 ? -9.19170 -22.76029 -33.19997 1.000 37.79813 763 PHE A C 1
ATOM 484 O O . PHE A 1 63 ? -9.99395 -23.68984 -33.20118 1.000 40.75824 763 PHE A O 1
ATOM 492 N N . ILE A 1 64 ? -9.42840 -21.60556 -32.57775 1.000 40.16062 764 ILE A N 1
ATOM 493 C CA . ILE A 1 64 ? -10.60116 -21.44991 -31.73492 1.000 43.35819 764 ILE A CA 1
ATOM 494 C C . ILE A 1 64 ? -11.84484 -21.45751 -32.60867 1.000 43.49087 764 ILE A C 1
ATOM 495 O O . ILE A 1 64 ? -11.80907 -21.06409 -33.78367 1.000 42.19033 764 ILE A O 1
ATOM 500 N N . LYS A 1 65 ? -12.94022 -21.96881 -32.04679 1.000 46.04422 765 LYS A N 1
ATOM 501 C CA . LYS A 1 65 ? -14.16857 -22.20282 -32.78602 1.000 37.94886 765 LYS A CA 1
ATOM 502 C C . LYS A 1 65 ? -15.25138 -21.21207 -32.36046 1.000 36.47168 765 LYS A C 1
ATOM 503 O O . LYS A 1 65 ? -15.35225 -20.86399 -31.18475 1.000 42.66605 765 LYS A O 1
ATOM 509 N N . ASP A 1 66 ? -16.09122 -20.85605 -33.33962 1.000 38.56004 766 ASP A N 1
ATOM 510 C CA . ASP A 1 66 ? -17.16370 -19.85921 -33.19431 1.000 40.66717 766 ASP A CA 1
ATOM 511 C C . ASP A 1 66 ? -18.03173 -20.08494 -31.96429 1.000 44.76696 766 ASP A C 1
ATOM 512 O O . ASP A 1 66 ? -18.40577 -19.13381 -31.26768 1.000 46.22768 766 ASP A O 1
ATOM 517 N N . SER A 1 67 ? -18.40573 -21.33598 -31.70940 1.000 46.52734 767 SER A N 1
ATOM 518 C CA . SER A 1 67 ? -19.45387 -21.63356 -30.74629 1.000 44.52451 767 SER A CA 1
ATOM 519 C C . SER A 1 67 ? -18.95079 -21.68558 -29.31201 1.000 42.47273 767 SER A C 1
ATOM 520 O O . SER A 1 67 ? -19.76892 -21.82471 -28.39681 1.000 47.77231 767 SER A O 1
ATOM 523 N N . ASN A 1 68 ? -17.64373 -21.58654 -29.09221 1.000 42.61829 768 ASN A N 1
ATOM 524 C CA . ASN A 1 68 ? -17.09493 -21.64495 -27.74962 1.000 43.06005 768 ASN A CA 1
ATOM 525 C C . ASN A 1 68 ? -16.92648 -20.23331 -27.21224 1.000 44.49135 768 ASN A C 1
ATOM 526 O O . ASN A 1 68 ? -16.64140 -19.29733 -27.96373 1.000 44.51919 768 ASN A O 1
ATOM 531 N N . SER A 1 69 ? -17.10249 -20.08863 -25.90388 1.000 44.89460 769 SER A N 1
ATOM 532 C CA . SER A 1 69 ? -16.88996 -18.79112 -25.29180 1.000 48.29309 769 SER A CA 1
ATOM 533 C C . SER A 1 69 ? -15.39686 -18.54184 -25.15791 1.000 50.04876 769 SER A C 1
ATOM 534 O O . SER A 1 69 ? -14.56957 -19.45271 -25.29454 1.000 44.32359 769 SER A O 1
ATOM 537 N N . LEU A 1 70 ? -15.05272 -17.28909 -24.86806 1.000 47.12870 770 LEU A N 1
ATOM 538 C CA . LEU A 1 70 ? -13.65531 -16.98366 -24.58169 1.000 41.57600 770 LEU A 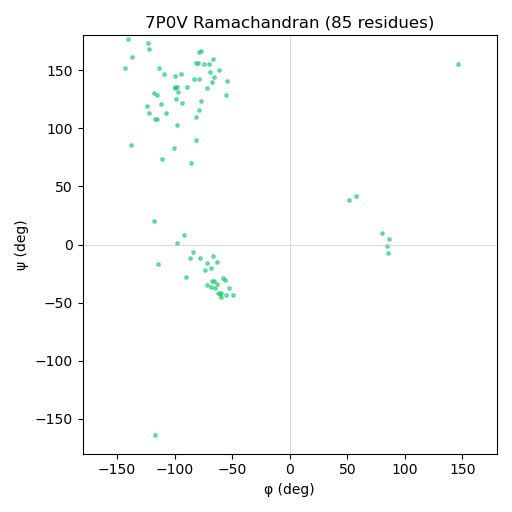CA 1
ATOM 539 C C . LEU A 1 70 ? -13.18845 -17.71070 -23.32750 1.000 46.35035 770 LEU A C 1
ATOM 540 O O . LEU A 1 70 ? -12.02321 -18.12224 -23.23303 1.000 53.12763 770 LEU A O 1
ATOM 545 N N . ALA A 1 71 ? -14.08677 -17.87795 -22.34934 1.000 49.43628 771 ALA A N 1
ATOM 546 C CA . ALA A 1 71 ? -13.71631 -18.54774 -21.10831 1.000 52.33331 771 ALA A CA 1
ATOM 547 C C . ALA A 1 71 ? -13.41360 -20.01928 -21.34272 1.000 57.19311 771 ALA A C 1
ATOM 548 O O . ALA A 1 71 ? -12.57275 -20.59523 -20.64412 1.000 62.04978 771 ALA A O 1
ATOM 550 N N . TYR A 1 72 ? -14.08673 -20.63151 -22.31967 1.000 52.02856 772 TYR A N 1
ATOM 551 C CA . TYR A 1 72 ? -13.82677 -22.02216 -22.67710 1.000 48.84370 772 TYR A CA 1
ATOM 552 C C . TYR A 1 72 ? -12.34995 -22.24883 -22.95792 1.000 47.23495 772 TYR A C 1
ATOM 553 O O . TYR A 1 72 ? -11.79291 -23.30386 -22.62388 1.000 51.04754 772 TYR A O 1
ATOM 562 N N . TYR A 1 73 ? -11.70367 -21.26716 -23.57734 1.000 49.10168 773 TYR A N 1
ATOM 563 C CA . TYR A 1 73 ? -10.29679 -21.33379 -23.93370 1.000 51.93539 773 TYR A CA 1
ATOM 564 C C . TYR A 1 73 ? -9.38874 -20.76044 -22.85386 1.000 55.07454 773 TYR A C 1
ATOM 565 O O . TYR A 1 73 ? -8.18253 -20.61549 -23.08550 1.000 59.31399 773 TYR A O 1
ATOM 574 N N . ASN A 1 74 ? -9.94597 -20.42930 -21.68753 1.000 56.45079 774 ASN A N 1
ATOM 575 C CA . ASN A 1 74 ? -9.19315 -19.85779 -20.57251 1.000 62.29261 774 ASN A CA 1
ATOM 576 C C . ASN A 1 74 ? -8.49118 -18.56441 -20.97611 1.000 58.95106 774 ASN A C 1
ATOM 577 O O . ASN A 1 74 ? -7.34110 -18.31965 -20.60893 1.000 60.27094 774 ASN A O 1
ATOM 582 N N . MET A 1 75 ? -9.18515 -17.72656 -21.73716 1.000 58.16007 775 MET A N 1
ATOM 583 C CA . MET A 1 75 ? -8.65080 -16.41201 -22.05271 1.000 54.08536 775 MET A CA 1
ATOM 584 C C . MET A 1 75 ? -8.74705 -15.50060 -20.84118 1.000 56.51805 775 MET A C 1
ATOM 585 O O . MET A 1 75 ? -9.57254 -15.70362 -19.94751 1.000 63.73918 775 MET A O 1
ATOM 590 N N . ALA A 1 76 ? -7.86918 -14.49728 -20.80761 1.000 58.89938 776 ALA A N 1
ATOM 591 C CA . ALA A 1 76 ? -7.81769 -13.53471 -19.72127 1.000 63.77434 776 ALA A CA 1
ATOM 592 C C . ALA A 1 76 ? -7.55511 -12.15444 -20.30910 1.000 63.46528 776 ALA A C 1
ATOM 593 O O . ALA A 1 76 ? -7.36141 -11.99781 -21.51961 1.000 62.06934 776 ALA A O 1
ATOM 595 N N . ASN A 1 77 ? -7.55355 -11.14662 -19.43866 1.000 68.76361 777 ASN A N 1
ATOM 596 C CA . ASN A 1 77 ? -7.27930 -9.78493 -19.87317 1.000 67.04943 777 ASN A CA 1
ATOM 597 C C . ASN A 1 77 ? -5.94780 -9.71139 -20.60315 1.000 66.43184 777 ASN A C 1
ATOM 598 O O . ASN A 1 77 ? -4.92202 -10.17857 -20.10118 1.000 64.12740 777 ASN A O 1
ATOM 603 N N . GLY A 1 78 ? -5.96976 -9.12192 -21.79303 1.000 64.92939 778 GLY A N 1
ATOM 604 C CA . GLY A 1 78 ? -4.76066 -8.97393 -22.56558 1.000 58.80232 778 GLY A CA 1
ATOM 605 C C . GLY A 1 78 ? -4.41861 -10.16302 -23.42228 1.000 60.03905 778 GLY A C 1
ATOM 606 O O . GLY A 1 78 ? -3.34993 -10.16883 -24.04162 1.000 60.99404 778 GLY A O 1
ATOM 607 N N . ALA A 1 79 ? -5.28455 -11.17467 -23.46674 1.000 57.30023 779 ALA A N 1
ATOM 608 C CA . ALA A 1 79 ? -5.10214 -12.26685 -24.40647 1.000 53.54342 779 ALA A CA 1
ATOM 609 C C . ALA A 1 79 ? -4.98725 -11.70809 -25.81697 1.000 56.95057 779 ALA A C 1
ATOM 610 O O . ALA A 1 79 ? -5.69118 -10.75822 -26.19085 1.000 53.64346 779 ALA A O 1
ATOM 612 N N . VAL A 1 80 ? -4.09095 -12.30159 -26.59734 1.000 50.45730 780 VAL A N 1
ATOM 613 C CA . VAL A 1 80 ? -3.85074 -11.91407 -27.98132 1.000 50.55768 780 VAL A CA 1
ATOM 614 C C . VAL A 1 80 ? -4.31663 -13.03895 -28.88263 1.000 48.09045 780 VAL A C 1
ATOM 615 O O . VAL A 1 80 ? -3.81885 -14.17276 -28.78874 1.000 46.99677 780 VAL A O 1
ATOM 619 N N . ILE A 1 81 ? -5.26186 -12.72671 -29.75928 1.000 46.45840 781 ILE A N 1
ATOM 620 C CA . ILE A 1 81 ? -5.73705 -13.64626 -30.78292 1.000 44.64808 781 ILE A CA 1
ATOM 621 C C . ILE A 1 81 ? -5.04665 -13.26616 -32.07599 1.000 47.99661 781 ILE A C 1
ATOM 622 O O . ILE A 1 81 ? -4.94526 -12.07887 -32.40029 1.000 44.13101 781 ILE A O 1
ATOM 627 N N . HIS A 1 82 ? -4.53745 -14.25203 -32.80263 1.000 39.39714 782 HIS A N 1
ATOM 628 C CA . HIS A 1 82 ? -3.82616 -13.98123 -34.04144 1.000 36.39686 782 HIS A CA 1
ATOM 629 C C . HIS A 1 82 ? -4.75340 -14.19435 -35.20887 1.000 35.98915 782 HIS A C 1
ATOM 630 O O . HIS A 1 82 ? -5.42039 -15.23795 -35.31247 1.000 40.19337 782 HIS A O 1
ATOM 637 N N . LEU A 1 83 ? -4.87587 -13.16739 -36.04028 1.000 37.30018 783 LEU A N 1
ATOM 638 C CA . LEU A 1 83 ? -5.75539 -13.18291 -37.18598 1.000 33.33288 783 LEU A CA 1
ATOM 639 C C . LEU A 1 83 ? -4.94356 -13.48173 -38.43289 1.000 39.36471 783 LEU A C 1
ATOM 640 O O . LEU A 1 83 ? -3.83807 -12.95708 -38.60388 1.000 40.48923 783 LEU A O 1
ATOM 645 N N . ALA A 1 84 ? -5.46894 -14.37091 -39.27245 1.000 39.22351 784 ALA A N 1
ATOM 646 C CA . ALA A 1 84 ? -4.86890 -14.64857 -40.56605 1.000 37.68066 784 ALA A CA 1
ATOM 647 C C . ALA A 1 84 ? -5.96705 -14.73321 -41.60985 1.000 37.54681 784 ALA A C 1
ATOM 648 O O . ALA A 1 84 ? -7.13424 -14.94042 -41.28986 1.000 41.19598 784 ALA A O 1
ATOM 650 N N . LEU A 1 85 ? -5.57171 -14.60283 -42.87223 1.000 42.28375 785 LEU A N 1
ATOM 651 C CA . LEU A 1 85 ? -6.51109 -14.78325 -43.96828 1.000 42.77967 785 LEU A CA 1
ATOM 652 C C . LEU A 1 85 ? -6.75707 -16.26840 -44.16949 1.000 43.70674 785 LEU A C 1
ATOM 653 O O . LEU A 1 85 ? -5.81268 -17.03230 -44.39075 1.000 41.86868 785 LEU A O 1
ATOM 658 N N . LYS A 1 86 ? -8.01737 -16.67497 -44.10708 1.000 48.51927 786 LYS A N 1
ATOM 659 C CA . LYS A 1 86 ? -8.32776 -18.06481 -44.39612 1.000 48.83920 786 LYS A CA 1
ATOM 660 C C . LYS A 1 86 ? -8.16860 -18.31911 -45.89034 1.000 57.11282 786 LYS A C 1
ATOM 661 O O . LYS A 1 86 ? -8.62426 -17.53234 -46.71997 1.000 63.05748 786 LYS A O 1
ATOM 667 N N . GLU A 1 87 ? -7.52047 -19.42530 -46.24407 1.000 51.53835 787 GLU A N 1
ATOM 668 C CA . GLU A 1 87 ? -7.39985 -19.81903 -47.64235 1.000 53.75632 787 GLU A CA 1
ATOM 669 C C . GLU A 1 87 ? -8.14641 -21.12608 -47.85645 1.000 56.92681 787 GLU A C 1
ATOM 670 O O . GLU A 1 87 ? -7.94090 -22.08645 -47.10946 1.000 57.77126 787 GLU A O 1
ATOM 676 N N . ARG A 1 88 ? -9.02263 -21.15108 -48.85912 1.000 59.69699 788 ARG A N 1
ATOM 677 C CA . ARG A 1 88 ? -9.77548 -22.36070 -49.14955 1.000 60.61004 788 ARG A CA 1
ATOM 678 C C . ARG A 1 88 ? -8.94142 -23.32814 -49.98590 1.000 65.57950 788 ARG A C 1
ATOM 679 O O . ARG A 1 88 ? -8.00356 -22.94103 -50.68734 1.000 69.08538 788 ARG A O 1
ATOM 687 N N . GLY A 1 89 ? -9.29579 -24.60852 -49.89807 1.000 61.09557 789 GLY A N 1
ATOM 688 C CA . GLY A 1 89 ? -8.71527 -25.61151 -50.76656 1.000 61.15115 789 GLY A CA 1
ATOM 689 C C . GLY A 1 89 ? -9.76411 -26.25939 -51.64668 1.000 68.19454 789 GLY A C 1
ATOM 690 O O . GLY A 1 89 ? -10.86591 -25.72405 -51.79493 1.000 67.16337 789 GLY A O 1
ATOM 691 N N . GLY A 1 90 ? -9.44392 -27.39864 -52.23346 1.000 75.71261 790 GLY A N 1
ATOM 692 C CA . GLY A 1 90 ? -10.39678 -28.14105 -53.03636 1.000 78.52770 790 GLY A CA 1
ATOM 693 C C . GLY A 1 90 ? -9.72451 -28.84942 -54.19253 1.000 85.98396 790 GLY A C 1
ATOM 694 O O . GLY A 1 90 ? -8.66048 -28.46425 -54.67254 1.000 88.61656 790 GLY A O 1
ATOM 695 N N . ARG A 1 91 ? -10.37454 -29.91571 -54.65354 1.000 91.61429 791 ARG A N 1
ATOM 696 C CA . ARG A 1 91 ? -9.86887 -30.71705 -55.76200 1.000 96.81474 791 ARG A CA 1
ATOM 697 C C . ARG A 1 91 ? -10.70320 -30.50500 -57.02198 1.000 104.77736 791 ARG A C 1
ATOM 698 O O . ARG A 1 91 ? -11.60904 -29.67188 -57.04538 1.000 105.88127 791 ARG A O 1
#

Nearest PDB structures (foldseek):
  7p0v-assembly1_A  TM=1.011E+00  e=4.178E-19  Homo sapiens
  8id2-assembly1_A  TM=9.934E-01  e=7.074E-18  Homo sapiens
  8id2-assembly1_B  TM=9.913E-01  e=3.628E-17  Homo sapiens
  7p08-assembly1_A  TM=9.047E-01  e=4.891E-15  Homo sapiens
  1zkh-assembly1_A  TM=9.215E-01  e=8.283E-14  Homo sapiens